Protein AF-A0A947HWU1-F1 (afdb_monomer)

Radius of gyration: 17.13 Å; Cα contacts (8 Å, |Δi|>4): 96; chains: 1; bounding box: 35×22×49 Å

Structure (mmCIF, N/CA/C/O backbone):
data_AF-A0A947HWU1-F1
#
_entry.id   AF-A0A947HWU1-F1
#
loop_
_atom_site.group_PDB
_atom_site.id
_atom_site.type_symbol
_atom_site.label_atom_id
_atom_site.label_alt_id
_atom_site.label_comp_id
_atom_site.label_asym_id
_atom_site.label_entity_id
_atom_site.label_seq_id
_atom_site.pdbx_PDB_ins_code
_atom_site.Cartn_x
_atom_site.Cartn_y
_atom_site.Cartn_z
_atom_site.occupancy
_atom_site.B_iso_or_equiv
_atom_site.auth_seq_id
_atom_site.auth_comp_id
_atom_site.auth_asym_id
_atom_site.auth_atom_id
_atom_site.pdbx_PDB_model_num
ATOM 1 N N . MET A 1 1 ? 14.116 -8.063 2.190 1.00 48.84 1 MET A N 1
ATOM 2 C CA . MET A 1 1 ? 13.801 -8.276 0.757 1.00 48.84 1 MET A CA 1
ATOM 3 C C . MET A 1 1 ? 12.651 -7.371 0.310 1.00 48.84 1 MET A C 1
ATOM 5 O O . MET A 1 1 ? 12.848 -6.643 -0.647 1.00 48.84 1 MET A O 1
ATOM 9 N N . GLN A 1 2 ? 11.527 -7.310 1.044 1.00 54.44 2 GLN A N 1
ATOM 10 C CA . GLN A 1 2 ? 10.437 -6.336 0.814 1.00 54.44 2 GLN A CA 1
ATOM 11 C C . GLN A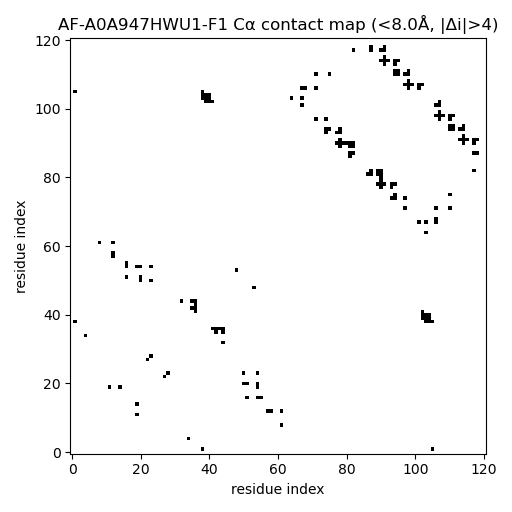 1 2 ? 10.882 -4.860 0.902 1.00 54.44 2 GLN A C 1
ATOM 13 O O . GLN A 1 2 ? 10.564 -4.081 0.010 1.00 54.44 2 GLN A O 1
ATOM 18 N N . ASP A 1 3 ? 11.686 -4.486 1.906 1.00 60.12 3 ASP A N 1
ATOM 19 C CA . ASP A 1 3 ? 12.151 -3.093 2.067 1.00 60.12 3 ASP A CA 1
ATOM 20 C C . ASP A 1 3 ? 13.039 -2.609 0.916 1.00 60.12 3 ASP A C 1
ATOM 22 O O . ASP A 1 3 ? 12.942 -1.462 0.492 1.00 60.12 3 ASP A O 1
ATOM 26 N N . ALA A 1 4 ? 13.872 -3.502 0.373 1.00 57.69 4 ALA A N 1
ATOM 27 C CA . ALA A 1 4 ? 14.727 -3.197 -0.770 1.00 57.69 4 ALA A CA 1
ATOM 28 C C . ALA A 1 4 ? 13.901 -2.931 -2.036 1.00 57.69 4 ALA A C 1
ATOM 30 O O . ALA A 1 4 ? 14.265 -2.069 -2.823 1.00 57.69 4 ALA A O 1
ATOM 31 N N . LEU A 1 5 ? 12.765 -3.616 -2.208 1.00 59.78 5 LEU A N 1
ATOM 32 C CA . LEU A 1 5 ? 11.849 -3.374 -3.321 1.00 59.78 5 LEU A CA 1
ATOM 33 C C . LEU A 1 5 ? 11.074 -2.068 -3.153 1.00 59.78 5 LEU A C 1
ATOM 35 O O . LEU A 1 5 ? 10.908 -1.344 -4.123 1.00 59.78 5 LEU A O 1
ATOM 39 N N . ILE A 1 6 ? 10.596 -1.755 -1.947 1.00 63.28 6 ILE A N 1
ATOM 40 C CA . ILE A 1 6 ? 9.905 -0.482 -1.693 1.00 63.28 6 ILE A CA 1
ATOM 41 C C . ILE A 1 6 ? 10.872 0.690 -1.889 1.00 63.28 6 ILE A C 1
ATOM 43 O O . ILE A 1 6 ? 10.486 1.710 -2.459 1.00 63.28 6 ILE A O 1
ATOM 47 N N . ALA A 1 7 ? 12.125 0.542 -1.451 1.00 67.69 7 ALA A N 1
ATOM 48 C CA . ALA A 1 7 ? 13.183 1.515 -1.700 1.00 67.69 7 ALA A CA 1
ATOM 49 C C . ALA A 1 7 ? 13.474 1.647 -3.202 1.00 67.69 7 ALA A C 1
ATOM 51 O O . ALA A 1 7 ? 13.432 2.750 -3.735 1.00 67.69 7 ALA A O 1
ATOM 52 N N . TRP A 1 8 ? 13.646 0.528 -3.902 1.00 67.88 8 TRP A N 1
ATOM 53 C CA . TRP A 1 8 ? 13.922 0.518 -5.335 1.00 67.88 8 TRP A CA 1
ATOM 54 C C . TRP A 1 8 ? 12.746 1.053 -6.175 1.00 67.88 8 TRP A C 1
ATOM 56 O O . TRP A 1 8 ? 12.955 1.888 -7.041 1.00 67.88 8 TRP A O 1
ATOM 66 N N . LEU A 1 9 ? 11.487 0.690 -5.887 1.00 65.31 9 LEU A N 1
ATOM 67 C CA . LEU A 1 9 ? 10.293 1.263 -6.541 1.00 65.31 9 LEU A CA 1
ATOM 68 C C . LEU A 1 9 ? 10.168 2.770 -6.287 1.00 65.31 9 LEU A C 1
ATOM 70 O O . LEU A 1 9 ? 9.624 3.509 -7.114 1.00 65.31 9 LEU A O 1
ATOM 74 N N . ARG A 1 10 ? 10.646 3.236 -5.129 1.00 66.62 10 ARG A N 1
ATOM 75 C CA . ARG A 1 10 ? 10.706 4.662 -4.817 1.00 66.62 10 ARG A CA 1
ATOM 76 C C . ARG A 1 10 ? 11.752 5.354 -5.687 1.00 66.62 10 ARG A C 1
ATOM 78 O O . ARG A 1 10 ? 11.370 6.312 -6.352 1.00 66.62 10 ARG A O 1
ATOM 85 N N . GLU A 1 11 ? 12.976 4.822 -5.726 1.00 69.25 11 GLU A N 1
ATOM 86 C CA . GLU A 1 11 ? 14.108 5.314 -6.529 1.00 69.25 11 GLU A CA 1
ATOM 87 C C . GLU A 1 11 ? 13.781 5.335 -8.024 1.00 69.25 11 GLU A C 1
ATOM 89 O O . GLU A 1 11 ? 13.834 6.381 -8.658 1.00 69.25 11 GLU A O 1
ATOM 94 N N . VAL A 1 12 ? 13.352 4.202 -8.574 1.00 64.81 12 VAL A N 1
ATOM 95 C CA . VAL A 1 12 ? 12.975 4.042 -9.985 1.00 64.81 12 VAL A CA 1
ATOM 96 C C . VAL A 1 12 ? 11.871 5.006 -10.368 1.00 64.81 12 VAL A C 1
ATOM 98 O O . VAL A 1 12 ? 11.892 5.625 -11.421 1.00 64.81 12 VAL A O 1
ATOM 101 N N . GLY A 1 13 ? 10.903 5.205 -9.494 1.00 61.59 13 GLY A N 1
ATOM 102 C CA . GLY A 1 13 ? 9.852 6.142 -9.801 1.00 61.59 13 GLY A CA 1
ATOM 103 C C . GLY A 1 13 ? 10.237 7.620 -9.740 1.00 61.59 13 GLY A C 1
ATOM 104 O O . GLY A 1 13 ? 9.513 8.461 -10.268 1.00 61.59 13 GLY A O 1
ATOM 105 N N . GLU A 1 14 ? 11.307 7.980 -9.040 1.00 68.81 14 GLU A N 1
ATOM 106 C CA . GLU A 1 14 ? 11.819 9.354 -9.070 1.00 68.81 14 GLU A CA 1
ATOM 107 C C . GLU A 1 14 ? 12.518 9.668 -10.402 1.00 68.81 14 GLU A C 1
ATOM 109 O O . GLU A 1 14 ? 12.749 10.838 -10.705 1.00 68.81 14 GLU A O 1
ATOM 114 N N . LEU A 1 15 ? 12.783 8.647 -11.225 1.00 67.38 15 LEU A N 1
ATOM 115 C CA . LEU A 1 15 ? 13.412 8.798 -12.528 1.00 67.38 15 LEU A CA 1
ATOM 116 C C . LEU A 1 15 ? 12.391 9.159 -13.622 1.00 67.38 15 LEU A C 1
ATOM 118 O O . LEU A 1 15 ? 11.302 8.579 -13.688 1.00 67.38 15 LEU A O 1
ATOM 122 N N . PRO A 1 16 ? 12.744 10.067 -14.547 1.00 68.38 16 PRO A N 1
ATOM 123 C CA . PRO A 1 16 ? 11.963 10.294 -15.756 1.00 68.38 16 PRO A CA 1
ATOM 124 C C . PRO A 1 16 ? 12.017 9.074 -16.690 1.00 68.38 16 PRO A C 1
ATOM 126 O O . PRO A 1 16 ? 13.004 8.339 -16.731 1.00 68.38 16 PRO A O 1
ATOM 129 N N . SER A 1 17 ? 10.980 8.884 -17.515 1.00 64.38 17 SER A N 1
ATOM 130 C CA . SER A 1 17 ? 10.845 7.719 -18.408 1.00 64.38 17 SER A CA 1
ATOM 131 C C . SER A 1 17 ? 12.049 7.499 -19.334 1.00 64.38 17 SER A C 1
ATOM 133 O O . SER A 1 17 ? 12.375 6.363 -19.662 1.00 64.38 17 SER A O 1
ATOM 135 N N . SER A 1 18 ? 12.746 8.567 -19.733 1.00 68.00 18 SER A N 1
ATOM 136 C CA . SER A 1 18 ? 13.975 8.494 -20.534 1.00 68.00 18 SER A CA 1
ATOM 137 C C . SER A 1 18 ? 15.164 7.884 -19.786 1.00 68.00 18 SER A C 1
ATOM 139 O O . SER A 1 18 ? 15.991 7.218 -20.401 1.00 68.00 18 SER A O 1
ATOM 141 N N . GLU A 1 19 ? 15.257 8.103 -18.474 1.00 68.81 19 GLU A N 1
ATOM 142 C CA . GLU A 1 19 ? 16.298 7.525 -17.617 1.00 68.81 19 GLU A CA 1
ATOM 143 C C . GLU A 1 19 ? 15.941 6.099 -17.198 1.00 68.81 19 GLU A C 1
ATOM 145 O O . GLU A 1 19 ? 16.828 5.254 -17.096 1.00 68.81 19 GLU A O 1
ATOM 150 N N . LEU A 1 20 ? 14.645 5.803 -17.059 1.00 66.25 20 LEU A N 1
ATOM 151 C CA . LEU A 1 20 ? 14.150 4.445 -16.842 1.00 66.25 20 LEU A CA 1
ATOM 152 C C . LEU A 1 20 ? 14.550 3.511 -17.985 1.00 66.25 20 LEU A C 1
ATOM 154 O O . LEU A 1 20 ? 15.149 2.469 -17.743 1.00 66.25 20 LEU A O 1
ATOM 158 N N . VAL A 1 21 ? 14.310 3.917 -19.236 1.00 68.69 21 VAL A N 1
ATOM 159 C CA . VAL A 1 21 ? 14.679 3.123 -20.423 1.00 68.69 21 VAL A CA 1
ATOM 160 C C . VAL A 1 21 ? 16.184 2.827 -20.483 1.00 68.69 21 VAL A C 1
ATOM 162 O O . VAL A 1 21 ? 16.577 1.783 -20.992 1.00 68.69 21 VAL A O 1
ATOM 165 N N . ALA A 1 22 ? 17.033 3.711 -19.950 1.00 69.12 22 ALA A N 1
ATOM 166 C CA . ALA A 1 22 ? 18.482 3.515 -19.931 1.00 69.12 22 ALA A CA 1
ATOM 167 C C . ALA A 1 22 ? 18.969 2.564 -18.820 1.00 69.12 22 ALA A C 1
ATOM 169 O O . ALA A 1 22 ? 20.082 2.048 -18.917 1.00 69.12 22 ALA A O 1
ATOM 170 N N . GLN A 1 23 ? 18.168 2.343 -17.771 1.00 64.88 23 GLN A N 1
ATOM 171 C CA . GLN A 1 23 ? 18.515 1.474 -16.638 1.00 64.88 23 GLN A CA 1
ATOM 172 C C . GLN A 1 23 ? 17.990 0.042 -16.778 1.00 64.88 23 GLN A C 1
ATOM 174 O O . GLN A 1 23 ? 18.468 -0.853 -16.081 1.00 64.88 23 GLN A O 1
ATOM 179 N N . PHE A 1 24 ? 17.028 -0.187 -17.671 1.00 67.44 24 PHE A N 1
ATOM 180 C CA . PHE A 1 24 ? 16.436 -1.502 -17.881 1.00 67.44 24 PHE A CA 1
ATOM 181 C C . PHE A 1 24 ? 17.184 -2.282 -18.967 1.00 67.44 24 PHE A C 1
ATOM 183 O O . PHE A 1 24 ? 16.979 -2.093 -20.165 1.00 67.44 24 PHE A O 1
ATOM 190 N N . ASP A 1 25 ? 18.091 -3.155 -18.518 1.00 65.56 25 ASP A N 1
ATOM 191 C CA . ASP A 1 25 ? 18.588 -4.280 -19.306 1.00 65.56 25 ASP A CA 1
ATOM 192 C C . ASP A 1 25 ? 17.756 -5.549 -19.042 1.00 65.56 25 ASP A C 1
ATOM 194 O O . ASP A 1 25 ? 17.044 -5.666 -18.042 1.00 65.56 25 ASP A O 1
ATOM 198 N N . GLN A 1 26 ? 17.905 -6.549 -19.913 1.00 58.97 26 GLN A N 1
ATOM 199 C CA . GLN A 1 26 ? 17.145 -7.805 -19.860 1.00 58.97 26 GLN A CA 1
ATOM 200 C C . GLN A 1 26 ? 17.287 -8.558 -18.514 1.00 58.97 26 GLN A C 1
ATOM 202 O O . GLN A 1 26 ? 16.434 -9.369 -18.156 1.00 58.97 26 GLN A O 1
ATOM 207 N N . SER A 1 27 ? 18.359 -8.304 -17.751 1.00 58.56 27 SER A N 1
ATOM 208 C CA . SER A 1 27 ? 18.608 -8.926 -16.443 1.00 58.56 27 SER A CA 1
ATOM 209 C C . SER A 1 27 ? 17.917 -8.195 -15.284 1.00 58.56 27 SER A C 1
ATOM 211 O O . SER A 1 27 ? 17.512 -8.818 -14.296 1.00 58.56 27 SER A O 1
ATOM 213 N N . SER A 1 28 ? 17.752 -6.881 -15.419 1.00 65.19 28 SER A N 1
ATOM 214 C CA . SER A 1 28 ? 17.044 -6.004 -14.488 1.00 65.19 28 SER A CA 1
ATOM 215 C C . SER A 1 28 ? 15.530 -6.176 -14.630 1.00 65.19 28 SER A C 1
ATOM 217 O O . SER A 1 28 ? 14.815 -6.182 -13.625 1.00 65.19 28 SER A O 1
ATOM 219 N N . ASP A 1 29 ? 15.069 -6.452 -15.853 1.00 72.25 29 ASP A N 1
ATOM 220 C CA . ASP A 1 29 ? 13.667 -6.723 -16.169 1.00 72.25 29 ASP A CA 1
ATOM 221 C C . ASP A 1 29 ? 13.148 -7.952 -15.424 1.00 72.25 29 ASP A C 1
ATOM 223 O O . ASP A 1 29 ? 12.161 -7.858 -14.698 1.00 72.25 29 ASP A O 1
ATOM 227 N N . GLN A 1 30 ? 13.828 -9.101 -15.527 1.00 74.88 30 GLN A N 1
ATOM 228 C CA . GLN A 1 30 ? 13.360 -10.335 -14.883 1.00 74.88 30 GLN A CA 1
ATOM 229 C C . GLN A 1 30 ? 13.280 -10.202 -13.360 1.00 74.88 30 GLN A C 1
ATOM 231 O O . GLN A 1 30 ? 12.291 -10.606 -12.752 1.00 74.88 30 GLN A O 1
ATOM 236 N N . ARG A 1 31 ? 14.287 -9.582 -12.734 1.00 72.81 31 ARG A N 1
ATOM 237 C CA . ARG A 1 31 ? 14.286 -9.368 -11.280 1.00 72.81 31 ARG A CA 1
ATOM 238 C C . ARG A 1 31 ? 13.112 -8.512 -10.840 1.00 72.81 31 ARG A C 1
ATOM 240 O O . ARG A 1 31 ? 12.486 -8.819 -9.830 1.00 72.81 31 ARG A O 1
ATOM 247 N N . LEU A 1 32 ? 12.810 -7.452 -11.583 1.00 73.56 32 LEU A N 1
ATOM 248 C CA . LEU A 1 32 ? 11.657 -6.625 -11.278 1.00 73.56 32 LEU A CA 1
ATOM 249 C C . LEU A 1 32 ? 10.355 -7.413 -11.436 1.00 73.56 32 LEU A C 1
ATOM 251 O O . LEU A 1 32 ? 9.523 -7.386 -10.534 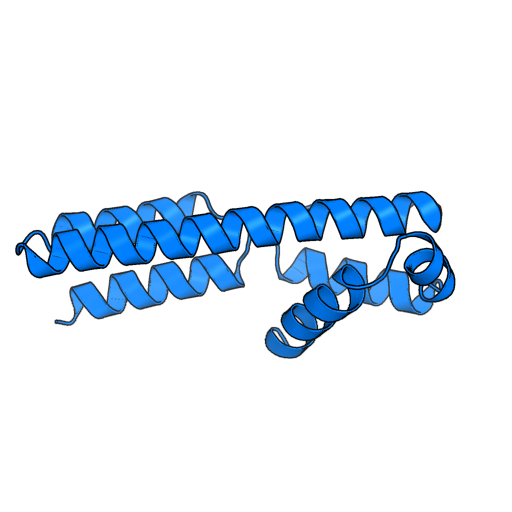1.00 73.56 32 LEU A O 1
ATOM 255 N N . ARG A 1 33 ? 10.192 -8.143 -12.541 1.00 76.94 33 ARG A N 1
ATOM 256 C CA . ARG A 1 33 ? 9.004 -8.973 -12.797 1.00 76.94 33 ARG A CA 1
ATOM 257 C C . ARG A 1 33 ? 8.751 -9.937 -11.637 1.00 76.94 33 ARG A C 1
ATOM 259 O O . ARG A 1 33 ? 7.655 -9.942 -11.075 1.00 76.94 33 ARG A O 1
ATOM 266 N N . ASP A 1 34 ? 9.790 -10.652 -11.211 1.00 77.62 34 ASP A N 1
ATOM 267 C CA . ASP A 1 34 ? 9.733 -11.583 -10.082 1.00 77.62 34 ASP A CA 1
ATOM 268 C C . ASP A 1 34 ? 9.364 -10.876 -8.770 1.00 77.62 34 ASP A C 1
ATOM 270 O O . ASP A 1 34 ? 8.623 -11.418 -7.947 1.00 77.62 34 ASP A O 1
ATOM 274 N N . LEU A 1 35 ? 9.880 -9.666 -8.548 1.00 73.81 35 LEU A N 1
ATOM 275 C CA . LEU A 1 35 ? 9.636 -8.896 -7.330 1.00 73.81 35 LEU A CA 1
ATOM 276 C C . LEU A 1 35 ? 8.224 -8.298 -7.272 1.00 73.81 35 LEU A C 1
ATOM 278 O O . LEU A 1 35 ? 7.596 -8.348 -6.211 1.00 73.81 35 LEU A O 1
ATOM 282 N N . VAL A 1 36 ? 7.698 -7.759 -8.380 1.00 75.38 36 VAL A N 1
ATOM 283 C CA . VAL A 1 36 ? 6.319 -7.242 -8.413 1.00 75.38 36 VAL A CA 1
ATOM 284 C C . VAL A 1 36 ? 5.325 -8.392 -8.258 1.00 75.38 36 VAL A C 1
ATOM 286 O O . VAL A 1 36 ? 4.392 -8.274 -7.463 1.00 75.38 36 VAL A O 1
ATOM 289 N N . ALA A 1 37 ? 5.564 -9.533 -8.913 1.00 78.50 37 ALA A N 1
ATOM 290 C CA . ALA A 1 37 ? 4.733 -10.728 -8.760 1.00 78.50 37 ALA A CA 1
ATOM 291 C C . ALA A 1 37 ? 4.685 -11.240 -7.304 1.00 78.50 37 ALA A C 1
ATOM 293 O O . ALA A 1 37 ? 3.663 -11.755 -6.856 1.00 78.50 37 ALA A O 1
ATOM 294 N N . GLN A 1 38 ? 5.762 -11.052 -6.533 1.00 79.56 38 GLN A N 1
ATOM 295 C CA . GLN A 1 38 ? 5.804 -11.387 -5.104 1.00 79.56 38 GLN A CA 1
ATOM 296 C C . GLN A 1 38 ? 5.084 -10.381 -4.197 1.00 79.56 38 GLN A C 1
ATOM 298 O O . GLN A 1 38 ? 4.833 -10.699 -3.036 1.00 79.56 38 GLN A O 1
ATOM 303 N N . CYS A 1 39 ? 4.781 -9.171 -4.675 1.00 80.69 39 CYS A N 1
ATOM 304 C CA . CYS A 1 39 ? 4.228 -8.100 -3.841 1.00 80.69 39 CYS A CA 1
ATOM 305 C C . CYS A 1 39 ? 2.801 -7.703 -4.202 1.00 80.69 39 CYS A C 1
ATOM 307 O O . CYS A 1 39 ? 2.121 -7.125 -3.353 1.00 80.69 39 CYS A O 1
ATOM 309 N N . VAL A 1 40 ? 2.338 -8.017 -5.412 1.00 83.81 40 VAL A N 1
ATOM 310 C CA . VAL A 1 40 ? 0.996 -7.673 -5.886 1.00 83.81 40 VAL A CA 1
ATOM 311 C C . VAL A 1 40 ? 0.220 -8.943 -6.211 1.00 83.81 40 VAL A C 1
ATOM 313 O O . VAL A 1 40 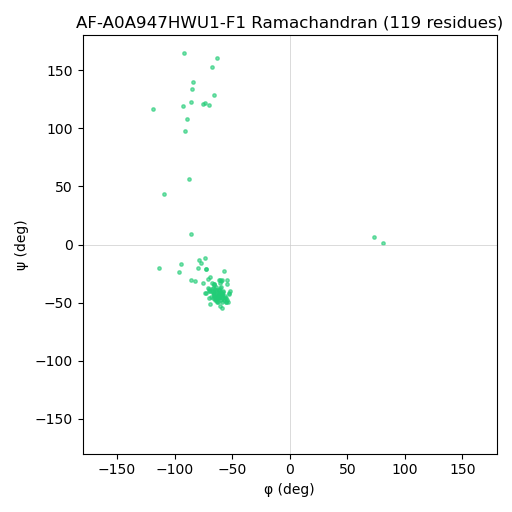? 0.577 -9.700 -7.111 1.00 83.81 40 VAL A O 1
ATOM 316 N N . VAL A 1 41 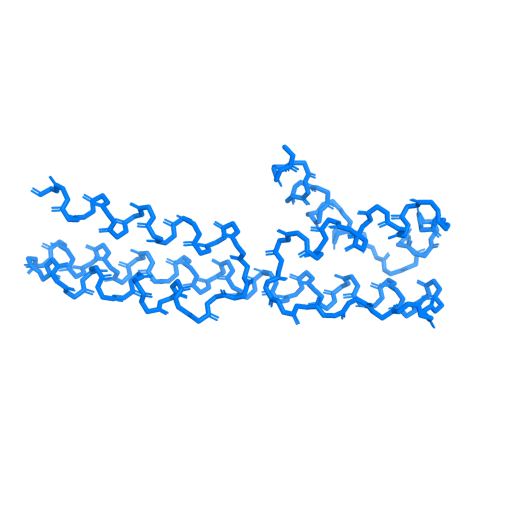? -0.867 -9.183 -5.480 1.00 82.00 41 VAL A N 1
ATOM 317 C CA . VAL A 1 41 ? -1.720 -10.358 -5.684 1.00 82.00 41 VAL A CA 1
ATOM 318 C C . VAL A 1 41 ? -2.401 -10.281 -7.045 1.00 82.00 41 VAL A C 1
ATOM 320 O O . VAL A 1 41 ? -3.055 -9.292 -7.365 1.00 82.00 41 VAL A O 1
ATOM 323 N N . GLY A 1 42 ? -2.293 -11.360 -7.823 1.00 76.81 42 GLY A N 1
ATOM 324 C CA . GLY A 1 42 ? -3.012 -11.509 -9.090 1.00 76.81 42 GLY A CA 1
ATOM 325 C C . GLY A 1 42 ? -2.479 -10.637 -10.227 1.00 76.81 42 GLY A C 1
ATOM 326 O O . GLY A 1 42 ? -3.085 -10.623 -11.297 1.00 76.81 42 GLY A O 1
ATOM 327 N N . LEU A 1 43 ? -1.359 -9.935 -10.029 1.00 80.44 43 LEU A N 1
ATOM 328 C CA . LEU A 1 43 ? -0.733 -9.189 -11.107 1.00 80.44 43 LEU A CA 1
ATOM 329 C C . LEU A 1 43 ? -0.041 -10.147 -12.075 1.00 80.44 43 LEU A C 1
ATOM 331 O O . LEU A 1 43 ? 0.868 -10.886 -11.701 1.00 80.44 43 LEU A O 1
ATOM 335 N N . ILE A 1 44 ? -0.458 -10.088 -13.336 1.00 77.56 44 ILE A N 1
ATOM 336 C CA . ILE A 1 44 ? 0.223 -10.763 -14.436 1.00 77.56 44 ILE A CA 1
ATOM 337 C C . ILE A 1 44 ? 1.201 -9.764 -15.036 1.00 77.56 44 ILE A C 1
ATOM 339 O O . ILE A 1 44 ? 0.801 -8.697 -15.506 1.00 77.56 44 ILE A O 1
ATOM 343 N N . VAL A 1 45 ? 2.484 -10.103 -14.994 1.00 75.25 45 VAL A N 1
ATOM 344 C CA . VAL A 1 45 ? 3.525 -9.262 -15.572 1.00 75.25 45 VAL A CA 1
ATOM 345 C C . VAL A 1 45 ? 3.646 -9.603 -17.065 1.00 75.25 45 VAL A C 1
ATOM 347 O O . VAL A 1 45 ? 3.855 -10.771 -17.375 1.00 75.25 45 VAL A O 1
ATOM 350 N N . PRO A 1 46 ? 3.480 -8.654 -18.007 1.00 80.44 46 PRO A N 1
ATOM 351 C CA . PRO A 1 46 ? 3.426 -8.999 -19.432 1.00 80.44 46 PRO A CA 1
ATOM 352 C C . PRO A 1 46 ? 4.811 -9.340 -19.992 1.00 80.44 46 PRO A C 1
ATOM 354 O O . PRO A 1 46 ? 5.706 -8.501 -19.931 1.00 80.44 46 PRO A O 1
ATOM 357 N N . ASP A 1 47 ? 5.016 -10.543 -20.529 1.00 77.31 47 ASP A N 1
ATOM 358 C CA . ASP A 1 47 ? 6.346 -11.075 -20.890 1.00 77.31 47 ASP A CA 1
ATOM 359 C C . ASP A 1 47 ? 7.025 -10.386 -22.088 1.00 77.31 47 ASP A C 1
ATOM 361 O O . ASP A 1 47 ? 8.247 -10.259 -22.099 1.00 77.31 47 ASP A O 1
ATOM 365 N N . ASP A 1 48 ? 6.252 -9.828 -23.022 1.00 81.12 48 ASP A N 1
ATOM 366 C CA . ASP A 1 48 ? 6.756 -9.299 -24.301 1.00 81.12 48 ASP A CA 1
ATOM 367 C C . ASP A 1 48 ? 6.725 -7.760 -24.391 1.00 81.12 48 ASP A C 1
ATOM 369 O O . ASP A 1 48 ? 6.311 -7.191 -25.400 1.00 81.12 48 ASP A O 1
ATOM 373 N N . LEU A 1 49 ? 7.136 -7.059 -23.329 1.00 81.38 49 LEU A N 1
ATOM 374 C CA . LEU A 1 49 ? 7.203 -5.590 -23.338 1.00 81.38 49 LEU A CA 1
ATOM 375 C C . LEU A 1 49 ? 8.530 -5.107 -23.932 1.00 81.38 49 LEU A C 1
ATOM 377 O O . LEU A 1 49 ? 9.604 -5.561 -23.536 1.00 81.38 49 LEU A O 1
ATOM 381 N N . THR A 1 50 ? 8.473 -4.123 -24.827 1.00 82.56 50 THR A N 1
ATOM 382 C CA . THR A 1 50 ? 9.653 -3.319 -25.174 1.00 82.56 50 THR A CA 1
ATOM 383 C C . THR A 1 50 ? 10.144 -2.538 -23.949 1.00 82.56 50 THR A C 1
ATOM 385 O O . THR A 1 50 ? 9.381 -2.285 -23.019 1.00 82.56 50 THR A O 1
ATOM 388 N N . ALA A 1 51 ? 11.398 -2.074 -23.951 1.00 76.00 51 ALA A N 1
ATOM 389 C CA . ALA A 1 51 ? 11.947 -1.287 -22.837 1.00 76.00 51 ALA A CA 1
ATOM 390 C C . ALA A 1 51 ? 11.095 -0.045 -22.492 1.00 76.00 51 ALA A C 1
ATOM 392 O O . ALA A 1 51 ? 10.958 0.321 -21.326 1.00 76.00 51 ALA A O 1
ATOM 393 N N . HIS A 1 52 ? 10.479 0.589 -23.497 1.00 78.50 52 HIS A N 1
ATOM 394 C CA . HIS A 1 52 ? 9.577 1.722 -23.287 1.00 78.50 52 HIS A CA 1
ATOM 395 C C . HIS A 1 52 ? 8.254 1.302 -22.633 1.00 78.50 52 HIS A C 1
ATOM 397 O O . HIS A 1 52 ? 7.818 1.930 -21.670 1.00 78.50 52 HIS A O 1
ATOM 403 N N . GLU A 1 53 ? 7.632 0.228 -23.121 1.00 82.19 53 GLU A N 1
ATOM 404 C CA . GLU A 1 53 ? 6.392 -0.301 -22.543 1.00 82.19 53 GLU A CA 1
ATOM 405 C C . GLU A 1 53 ? 6.618 -0.842 -21.129 1.00 82.19 53 GLU A C 1
ATOM 407 O O . GLU A 1 53 ? 5.762 -0.682 -20.264 1.00 82.19 53 GLU A O 1
ATOM 412 N N . PHE A 1 54 ? 7.790 -1.418 -20.863 1.00 79.81 54 PHE A N 1
ATOM 413 C CA . PHE A 1 54 ? 8.188 -1.839 -19.529 1.00 79.81 54 PHE A CA 1
ATOM 414 C C . PHE A 1 54 ? 8.347 -0.646 -18.588 1.00 79.81 54 PHE A C 1
ATOM 416 O O . PHE A 1 54 ? 7.761 -0.644 -17.510 1.00 79.81 54 PHE A O 1
ATOM 423 N N . ALA A 1 55 ? 9.052 0.411 -19.005 1.00 77.38 55 ALA A N 1
ATOM 424 C CA . ALA A 1 55 ? 9.169 1.636 -18.214 1.00 77.38 55 ALA A CA 1
ATOM 425 C C . ALA A 1 55 ? 7.795 2.264 -17.905 1.00 77.38 55 ALA A C 1
ATOM 427 O O . ALA A 1 55 ? 7.557 2.694 -16.775 1.00 77.38 55 ALA A O 1
ATOM 428 N N . GLN A 1 56 ? 6.873 2.273 -18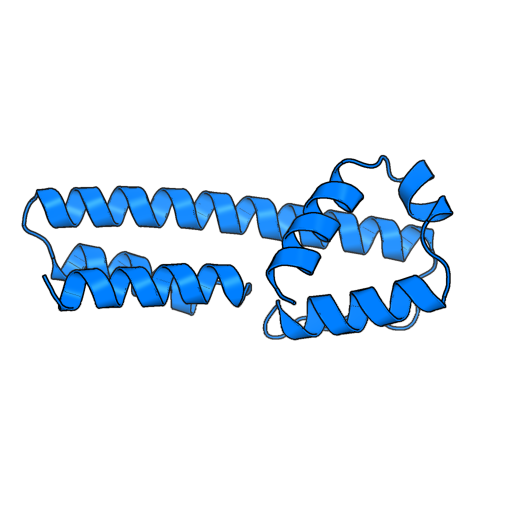.874 1.00 82.00 56 GLN A N 1
ATOM 429 C CA . GLN A 1 56 ? 5.499 2.732 -18.654 1.00 82.00 56 GLN A CA 1
ATOM 430 C C . GLN A 1 56 ? 4.746 1.824 -17.674 1.00 82.00 56 GLN A C 1
ATOM 432 O O . GLN A 1 56 ? 4.118 2.315 -16.741 1.00 82.00 56 GLN A O 1
ATOM 437 N N . TRP A 1 57 ? 4.859 0.505 -17.828 1.00 83.56 57 TRP A N 1
ATOM 438 C CA . TRP A 1 57 ? 4.244 -0.460 -16.918 1.00 83.56 57 TRP A CA 1
ATOM 439 C C . TRP A 1 57 ? 4.741 -0.282 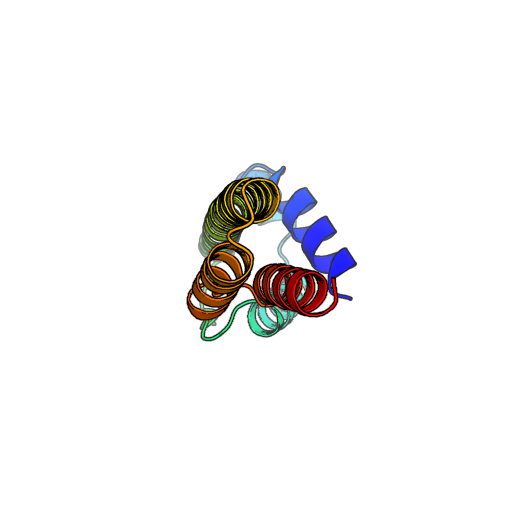-15.475 1.00 83.56 57 TRP A C 1
ATOM 441 O O . TRP A 1 57 ? 3.944 -0.259 -14.540 1.00 83.56 57 TRP A O 1
ATOM 451 N N . VAL A 1 58 ? 6.045 -0.066 -15.279 1.00 79.12 58 VAL A N 1
ATOM 452 C CA . VAL A 1 58 ? 6.630 0.240 -13.964 1.00 79.12 58 VAL A CA 1
ATOM 453 C C . VAL A 1 58 ? 6.068 1.537 -13.387 1.00 79.12 58 VAL A C 1
ATOM 455 O O . VAL A 1 58 ? 5.741 1.596 -12.197 1.00 79.12 58 VAL A O 1
ATOM 458 N N . HIS A 1 59 ? 5.925 2.569 -14.219 1.00 80.62 59 HIS A N 1
ATOM 459 C CA . HIS A 1 59 ? 5.323 3.834 -13.815 1.00 80.62 59 HIS A CA 1
ATOM 460 C C . HIS A 1 59 ? 3.868 3.645 -13.350 1.00 80.62 59 HIS A C 1
ATOM 462 O O . HIS A 1 59 ? 3.488 4.150 -12.290 1.00 80.62 59 HIS A O 1
ATOM 468 N N . ASP A 1 60 ? 3.069 2.871 -14.085 1.00 85.12 60 ASP A N 1
ATOM 469 C CA . ASP A 1 60 ? 1.667 2.593 -13.752 1.00 85.12 60 ASP A CA 1
ATOM 470 C C . ASP A 1 60 ? 1.541 1.789 -12.448 1.00 85.12 60 ASP A C 1
ATOM 472 O O . ASP A 1 60 ? 0.740 2.123 -11.569 1.00 85.12 60 ASP A O 1
ATOM 476 N N . ILE A 1 61 ? 2.395 0.777 -12.269 1.00 84.75 61 ILE A N 1
ATOM 477 C CA . ILE A 1 61 ? 2.485 -0.003 -11.028 1.00 84.75 61 ILE A CA 1
ATOM 478 C C . ILE A 1 61 ? 2.828 0.899 -9.841 1.00 84.75 61 ILE A C 1
ATOM 480 O O . ILE A 1 61 ? 2.209 0.794 -8.779 1.00 84.75 61 ILE A O 1
ATOM 484 N N . ARG A 1 62 ? 3.764 1.839 -10.006 1.00 81.19 62 ARG A N 1
ATOM 485 C CA . ARG A 1 62 ? 4.080 2.799 -8.947 1.00 81.19 62 ARG A CA 1
ATOM 486 C C . ARG A 1 62 ? 2.911 3.719 -8.636 1.00 81.19 62 ARG A C 1
ATOM 488 O O . ARG A 1 62 ? 2.648 3.968 -7.459 1.00 81.19 62 ARG A O 1
ATOM 495 N N . HIS A 1 63 ? 2.235 4.240 -9.655 1.00 85.06 63 HIS A N 1
ATOM 496 C CA . HIS A 1 63 ? 1.075 5.097 -9.448 1.00 85.06 63 HIS A CA 1
ATOM 497 C C . HIS A 1 63 ? 0.020 4.370 -8.608 1.00 85.06 63 HIS A C 1
ATOM 499 O O . HIS A 1 63 ? -0.418 4.893 -7.583 1.00 85.06 63 HIS A O 1
ATOM 505 N N . SER A 1 64 ? -0.266 3.110 -8.953 1.00 88.06 64 SER A N 1
ATOM 506 C CA . SER A 1 64 ? -1.147 2.248 -8.164 1.00 88.06 64 SER A CA 1
ATOM 507 C C . SER A 1 64 ? -0.663 2.085 -6.717 1.00 88.06 64 SER A C 1
ATOM 509 O O . SER A 1 64 ? -1.452 2.238 -5.785 1.00 88.06 64 SER A O 1
ATOM 511 N N . HIS A 1 65 ? 0.631 1.828 -6.486 1.00 87.50 65 HIS A N 1
ATOM 512 C CA . HIS A 1 65 ? 1.181 1.726 -5.128 1.00 87.50 65 HIS A CA 1
ATOM 513 C C . HIS A 1 65 ? 0.982 3.016 -4.315 1.00 87.50 65 HIS A C 1
ATOM 515 O O . HIS A 1 65 ? 0.627 2.956 -3.139 1.00 87.50 65 HIS A O 1
ATOM 521 N N . ILE A 1 66 ? 1.202 4.187 -4.922 1.00 87.75 66 ILE A N 1
ATOM 522 C CA . ILE A 1 66 ? 1.023 5.490 -4.262 1.00 87.75 66 ILE A CA 1
ATOM 523 C C . ILE A 1 66 ? -0.437 5.690 -3.848 1.00 87.75 66 ILE A C 1
ATOM 525 O O . ILE A 1 66 ? -0.698 6.124 -2.723 1.00 87.75 66 ILE A O 1
ATOM 529 N N . GLU A 1 67 ? -1.381 5.362 -4.729 1.00 91.31 67 GLU A N 1
ATOM 530 C CA . GLU A 1 67 ? -2.814 5.447 -4.439 1.00 91.31 67 GLU A CA 1
ATOM 531 C C . GLU A 1 67 ? -3.209 4.516 -3.293 1.00 91.31 67 GLU A C 1
ATOM 533 O O . GLU A 1 67 ? -3.854 4.956 -2.339 1.00 91.31 67 GLU A 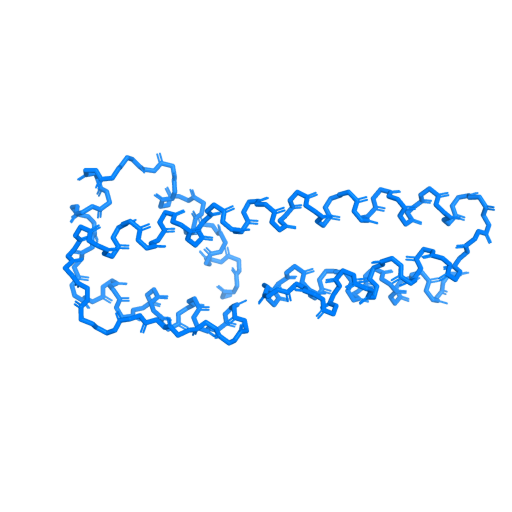O 1
ATOM 538 N N . TRP A 1 68 ? -2.745 3.265 -3.320 1.00 93.06 68 TRP A N 1
ATOM 539 C CA . TRP A 1 68 ? -2.988 2.309 -2.241 1.00 93.06 68 TRP A CA 1
ATOM 540 C C . TRP A 1 68 ? -2.354 2.732 -0.918 1.00 93.06 68 TRP A C 1
ATOM 542 O O . TRP A 1 68 ? -2.973 2.582 0.133 1.00 93.06 68 TRP A O 1
ATOM 552 N N . ASN A 1 69 ? -1.150 3.300 -0.948 1.00 91.88 69 ASN A N 1
ATOM 553 C CA . ASN A 1 69 ? -0.489 3.800 0.252 1.00 91.88 69 ASN A CA 1
ATOM 554 C C . ASN A 1 69 ? -1.230 5.011 0.846 1.00 91.88 69 ASN A C 1
ATOM 556 O O . ASN A 1 69 ? -1.356 5.128 2.064 1.00 91.88 69 ASN A O 1
ATOM 560 N N . ARG A 1 70 ? -1.776 5.897 0.001 1.00 93.62 70 ARG A N 1
ATOM 561 C CA . ARG A 1 70 ? -2.649 6.991 0.453 1.00 93.62 70 ARG A CA 1
ATOM 562 C C . ARG A 1 70 ? -3.943 6.451 1.066 1.00 93.62 70 ARG A C 1
ATOM 564 O O . ARG A 1 70 ? -4.334 6.914 2.133 1.00 93.62 70 ARG A O 1
ATOM 571 N N . ALA A 1 71 ? -4.576 5.473 0.420 1.00 95.69 71 ALA A N 1
ATOM 572 C CA . ALA A 1 71 ? -5.786 4.833 0.928 1.00 95.69 71 ALA A CA 1
ATOM 573 C C . ALA A 1 71 ? -5.543 4.129 2.275 1.00 95.69 71 ALA A C 1
ATOM 575 O O . ALA A 1 71 ? -6.367 4.257 3.177 1.00 95.69 71 ALA A O 1
ATOM 576 N N . LEU A 1 72 ? -4.386 3.477 2.454 1.00 96.38 72 LEU A N 1
ATOM 577 C CA . LEU A 1 72 ? -3.975 2.913 3.743 1.00 96.38 72 LEU A CA 1
ATOM 578 C C . LEU A 1 72 ? -3.871 4.002 4.814 1.00 96.38 72 LEU A C 1
ATOM 580 O O . LEU A 1 72 ? -4.400 3.838 5.908 1.00 96.38 72 LEU A O 1
ATOM 584 N N . GLY A 1 73 ? -3.208 5.119 4.497 1.00 96.19 73 GLY A N 1
ATOM 585 C CA . GLY A 1 73 ? -3.087 6.253 5.413 1.00 96.19 73 GLY A CA 1
ATOM 586 C C . GLY A 1 73 ? -4.447 6.771 5.882 1.00 96.19 73 GLY A C 1
ATOM 587 O O . GLY A 1 73 ? -4.634 6.983 7.077 1.00 96.19 73 GLY A O 1
ATOM 588 N N . GLN A 1 74 ? -5.412 6.904 4.968 1.00 97.94 74 GLN A N 1
ATOM 589 C CA . GLN A 1 74 ? -6.774 7.307 5.322 1.00 97.94 74 GLN A CA 1
ATOM 590 C C . GLN A 1 74 ? -7.474 6.258 6.196 1.00 97.94 74 GLN A C 1
ATOM 592 O O . GLN A 1 74 ? -8.013 6.606 7.242 1.00 97.94 74 GLN A O 1
ATOM 597 N N . ALA A 1 75 ? -7.401 4.975 5.826 1.00 97.31 75 ALA A N 1
ATOM 598 C CA . ALA A 1 75 ? -8.008 3.892 6.599 1.00 97.31 75 ALA A CA 1
ATOM 599 C C . ALA A 1 75 ? -7.453 3.811 8.033 1.00 97.31 75 ALA A C 1
ATOM 601 O O . ALA A 1 75 ? -8.201 3.540 8.970 1.00 97.31 75 ALA A O 1
ATOM 602 N N . LEU A 1 76 ? -6.154 4.072 8.218 1.00 97.62 76 LEU A N 1
ATOM 603 C CA . LEU A 1 76 ? -5.518 4.134 9.536 1.00 97.62 76 LEU A CA 1
ATOM 604 C C . LEU A 1 76 ? -6.037 5.304 10.376 1.00 97.62 76 LEU A C 1
ATOM 606 O O . LEU A 1 76 ? -6.316 5.111 11.558 1.00 97.62 76 LEU A O 1
ATOM 610 N N . LEU A 1 77 ? -6.180 6.491 9.780 1.00 97.81 77 LEU A N 1
ATOM 611 C CA . LEU A 1 77 ? -6.732 7.663 10.465 1.00 97.81 77 LEU A CA 1
ATOM 612 C C . LEU A 1 77 ? -8.186 7.422 10.880 1.00 97.81 77 LEU A C 1
ATOM 614 O O . LEU A 1 77 ? -8.513 7.567 12.055 1.00 97.81 77 LEU A O 1
ATOM 618 N N . ASP A 1 78 ? -9.025 6.957 9.953 1.00 97.81 78 ASP A N 1
ATOM 619 C CA . ASP A 1 78 ? -10.442 6.685 10.217 1.00 97.81 78 ASP A CA 1
ATOM 620 C C . ASP A 1 78 ? -10.617 5.611 11.302 1.00 97.81 78 ASP A C 1
ATOM 622 O O . ASP A 1 78 ? -11.493 5.704 12.169 1.00 97.81 78 ASP A O 1
ATOM 626 N N . ALA A 1 79 ? -9.765 4.581 11.287 1.00 96.81 79 ALA A N 1
ATOM 627 C CA . ALA A 1 79 ? -9.799 3.525 12.285 1.00 96.81 79 ALA A CA 1
ATOM 628 C C . ALA A 1 79 ? -9.335 4.014 13.666 1.00 96.81 79 ALA A C 1
ATOM 630 O O . ALA A 1 79 ? -9.941 3.660 14.680 1.00 96.81 79 ALA A O 1
ATOM 631 N N . GLU A 1 80 ? -8.300 4.849 13.729 1.00 96.38 80 GLU A N 1
ATOM 632 C CA . GLU A 1 80 ? -7.838 5.441 14.984 1.00 96.38 80 GLU A CA 1
ATOM 633 C C . GLU A 1 80 ? -8.881 6.402 15.575 1.00 96.38 80 GLU A C 1
ATOM 635 O O . GLU A 1 80 ? -9.163 6.326 16.773 1.00 96.38 80 GLU A O 1
ATOM 640 N N . ASP A 1 81 ? -9.540 7.212 14.744 1.00 97.62 81 ASP A N 1
ATOM 641 C CA . ASP A 1 81 ? -10.651 8.073 15.159 1.00 97.62 81 ASP A CA 1
ATOM 642 C C . ASP A 1 81 ? -11.826 7.244 15.695 1.00 97.62 81 ASP A C 1
ATOM 644 O O . ASP A 1 81 ? -12.362 7.520 16.775 1.00 97.62 81 ASP A O 1
ATOM 648 N N . ALA A 1 82 ? -12.216 6.171 14.998 1.00 96.06 82 ALA A N 1
ATOM 649 C CA . ALA A 1 82 ? -13.256 5.261 15.473 1.00 96.06 82 ALA A CA 1
ATOM 650 C C . ALA A 1 82 ? -12.885 4.637 16.829 1.00 96.06 82 ALA A C 1
ATOM 652 O O . ALA A 1 82 ? -13.716 4.578 17.741 1.00 96.06 82 ALA A O 1
ATOM 653 N N . ARG A 1 83 ? -11.628 4.216 16.997 1.00 95.62 83 ARG A N 1
ATOM 654 C CA . ARG A 1 83 ? -11.118 3.657 18.252 1.00 95.62 83 ARG A CA 1
ATOM 655 C C . ARG A 1 83 ? -11.138 4.685 19.382 1.00 95.62 83 ARG A C 1
ATOM 657 O O . ARG A 1 83 ? -11.580 4.350 20.480 1.00 95.62 83 ARG A O 1
ATOM 664 N N . ALA A 1 84 ? -10.689 5.913 19.126 1.00 95.25 84 ALA A N 1
ATOM 665 C CA . ALA A 1 84 ? -10.672 7.000 20.104 1.00 95.25 84 ALA A CA 1
ATOM 666 C C . ALA A 1 84 ? -12.081 7.342 20.617 1.00 95.25 84 ALA A C 1
ATOM 668 O O . ALA A 1 84 ? -12.249 7.683 21.785 1.00 95.25 84 ALA A O 1
ATOM 669 N N . ASN A 1 85 ? -13.102 7.153 19.777 1.00 96.00 85 ASN A N 1
ATOM 670 C CA . ASN A 1 85 ? -14.513 7.314 20.134 1.00 96.00 85 ASN A CA 1
ATOM 671 C C . ASN A 1 85 ? -15.151 6.058 20.770 1.00 96.00 85 ASN A C 1
ATOM 673 O O . ASN A 1 85 ? -16.364 6.000 20.947 1.00 96.00 85 ASN A O 1
ATOM 677 N N . GLY A 1 86 ? -14.363 5.032 21.112 1.00 94.75 86 GLY A N 1
ATOM 678 C CA . GLY A 1 86 ? -14.846 3.791 21.731 1.00 94.75 86 GLY A CA 1
ATOM 679 C C . GLY A 1 86 ? -15.435 2.770 20.748 1.00 94.75 86 GLY A C 1
ATOM 680 O O . GLY A 1 86 ? -15.834 1.677 21.156 1.00 94.75 86 GLY A O 1
ATOM 681 N N . HIS A 1 87 ? -15.443 3.057 19.444 1.00 96.06 87 HIS A N 1
ATOM 682 C CA . HIS A 1 87 ? -15.971 2.177 18.397 1.00 96.06 87 HIS A CA 1
ATOM 683 C C . HIS A 1 87 ? -14.914 1.186 17.887 1.00 96.06 87 HIS A C 1
ATOM 685 O O . HIS A 1 87 ? -14.628 1.090 16.694 1.00 96.06 87 HIS A O 1
ATOM 691 N N . LYS A 1 88 ? -14.347 0.393 18.799 1.00 94.50 88 LYS A N 1
ATOM 692 C CA . LYS A 1 88 ? -13.265 -0.565 18.513 1.00 94.50 88 LYS A CA 1
ATOM 693 C C . LYS A 1 88 ? -13.577 -1.536 17.362 1.00 94.50 88 LYS A C 1
ATOM 695 O O . LYS A 1 88 ? -12.721 -1.796 16.522 1.00 94.50 88 LYS A O 1
ATOM 700 N N . ASN A 1 89 ? -14.806 -2.053 17.296 1.00 94.56 89 ASN A N 1
ATOM 701 C CA . ASN A 1 89 ? -15.213 -2.974 16.227 1.00 94.56 89 ASN A CA 1
ATOM 702 C C . ASN A 1 89 ? -15.234 -2.295 14.850 1.00 94.56 89 ASN A C 1
ATOM 704 O O . ASN A 1 89 ? -14.888 -2.932 13.860 1.00 94.56 89 ASN A O 1
ATOM 708 N N . VAL A 1 90 ? -15.598 -1.009 14.793 1.00 95.56 90 VAL A N 1
ATOM 709 C CA . VAL A 1 90 ? -15.593 -0.219 13.552 1.00 95.56 90 VAL A CA 1
ATOM 710 C C . VAL A 1 90 ? -14.157 0.008 13.089 1.00 95.56 90 VAL A C 1
ATOM 712 O O . VAL A 1 90 ? -13.849 -0.252 11.932 1.00 95.56 90 VAL A O 1
ATOM 715 N N . ALA A 1 91 ? -13.260 0.379 14.008 1.00 95.38 91 ALA A N 1
ATOM 716 C CA . ALA A 1 91 ? -11.836 0.534 13.719 1.00 95.38 91 ALA A CA 1
ATOM 717 C C . ALA A 1 91 ? -11.224 -0.733 13.099 1.00 95.38 91 ALA A C 1
ATOM 719 O O . ALA A 1 91 ? -10.551 -0.685 12.072 1.00 95.38 91 ALA A O 1
ATOM 720 N N . MET A 1 92 ? -11.505 -1.897 13.692 1.00 96.56 92 MET A N 1
ATOM 721 C CA . MET A 1 92 ? -11.040 -3.179 13.159 1.00 96.56 92 MET A CA 1
ATOM 722 C C . MET A 1 92 ? -11.652 -3.507 11.793 1.00 96.56 92 MET A C 1
ATOM 724 O O . MET A 1 92 ? -10.966 -4.068 10.937 1.00 96.56 92 MET A O 1
ATOM 728 N N . HIS A 1 93 ? -12.934 -3.189 11.595 1.00 96.62 93 HIS A N 1
ATOM 729 C CA . HIS A 1 93 ? -13.628 -3.453 10.340 1.00 96.62 93 HIS A CA 1
ATOM 730 C C . HIS A 1 93 ? -13.019 -2.659 9.183 1.00 96.62 93 HIS A C 1
ATOM 732 O O . HIS A 1 93 ? -12.694 -3.270 8.172 1.00 96.62 93 HIS A O 1
ATOM 738 N N . LEU A 1 94 ? -12.762 -1.359 9.369 1.00 97.00 94 LEU A N 1
ATOM 739 C CA . LEU A 1 94 ? -12.155 -0.487 8.355 1.00 97.00 94 LEU A CA 1
ATOM 740 C C . LEU A 1 94 ? -10.811 -1.032 7.849 1.00 97.00 94 LEU A C 1
ATOM 742 O O . LEU A 1 94 ? -10.571 -1.119 6.646 1.00 97.00 94 LEU A O 1
ATOM 746 N N . LEU A 1 95 ? -9.948 -1.471 8.768 1.00 97.31 95 LEU A N 1
ATOM 747 C CA . LEU A 1 95 ? -8.641 -2.030 8.416 1.00 97.31 95 LEU A CA 1
ATOM 748 C C . LEU A 1 95 ? -8.746 -3.412 7.762 1.00 97.31 95 LEU A C 1
ATOM 750 O O . LEU A 1 95 ? -8.009 -3.715 6.825 1.00 97.31 95 LEU A O 1
ATOM 754 N N . THR A 1 96 ? -9.682 -4.246 8.223 1.00 96.06 96 THR A N 1
ATOM 755 C CA . THR A 1 96 ? -9.928 -5.567 7.622 1.00 96.06 96 THR A CA 1
ATOM 756 C C . THR A 1 96 ? -10.504 -5.432 6.211 1.00 96.06 96 THR A C 1
ATOM 758 O O . THR A 1 96 ? -10.137 -6.190 5.316 1.00 96.06 96 THR A O 1
ATOM 761 N N . GLU A 1 97 ? -11.385 -4.457 5.995 1.00 96.88 97 GLU A N 1
ATOM 762 C CA . GLU A 1 97 ? -11.966 -4.154 4.691 1.00 96.88 97 GLU A CA 1
ATOM 763 C C . GLU A 1 97 ? -10.904 -3.635 3.717 1.00 96.88 97 GLU A C 1
ATOM 765 O O . GLU A 1 97 ? -10.797 -4.157 2.606 1.00 96.88 97 GLU A O 1
ATOM 770 N N . PHE A 1 98 ? -10.052 -2.700 4.152 1.00 97.06 98 PHE A N 1
ATOM 771 C CA . PHE A 1 98 ? -8.901 -2.269 3.359 1.00 97.06 98 PHE A CA 1
ATOM 772 C C . PHE A 1 98 ? -8.018 -3.463 2.966 1.00 97.06 98 PHE A C 1
ATOM 774 O O . PHE A 1 98 ? -7.696 -3.643 1.791 1.00 97.06 98 PHE A O 1
ATOM 781 N N . ALA A 1 99 ? -7.659 -4.317 3.931 1.00 95.12 99 ALA A N 1
ATOM 782 C CA . ALA A 1 99 ? -6.815 -5.488 3.697 1.00 95.12 99 ALA A CA 1
ATOM 783 C C . ALA A 1 99 ? -7.429 -6.486 2.698 1.00 95.12 99 ALA A C 1
ATOM 785 O O . ALA A 1 99 ? -6.701 -7.136 1.945 1.00 95.12 99 ALA A O 1
ATOM 786 N N . ALA A 1 100 ? -8.758 -6.613 2.671 1.00 94.62 100 ALA A N 1
ATOM 787 C CA . ALA A 1 100 ? -9.461 -7.488 1.737 1.00 94.62 100 ALA A CA 1
ATOM 788 C C . ALA A 1 100 ? -9.432 -6.967 0.289 1.00 94.62 100 ALA A C 1
ATOM 790 O O . ALA A 1 100 ? -9.462 -7.769 -0.642 1.00 94.62 100 ALA A O 1
ATOM 791 N N . GLN A 1 101 ? -9.367 -5.646 0.101 1.00 93.69 101 GLN A N 1
ATOM 792 C CA . GLN A 1 101 ? -9.385 -5.001 -1.216 1.00 93.69 101 GLN A CA 1
ATOM 793 C C . GLN A 1 101 ? -7.979 -4.684 -1.746 1.00 93.69 101 GLN A C 1
ATOM 795 O O . GLN A 1 101 ? -7.786 -4.561 -2.955 1.00 93.69 101 GLN A O 1
ATOM 800 N N . CYS A 1 102 ? -6.991 -4.551 -0.859 1.00 91.38 102 CYS A N 1
ATOM 801 C CA . CYS A 1 102 ? -5.641 -4.157 -1.230 1.00 91.38 102 CYS A CA 1
ATOM 802 C C . CYS A 1 102 ? -4.913 -5.261 -2.009 1.00 91.38 102 CYS A C 1
ATOM 804 O O . CYS A 1 102 ? -4.655 -6.352 -1.496 1.00 91.38 102 CYS A O 1
ATOM 806 N N . ALA A 1 103 ? -4.508 -4.941 -3.239 1.00 89.00 103 ALA A N 1
ATOM 807 C CA . ALA A 1 103 ? -3.703 -5.837 -4.066 1.00 89.00 103 ALA A CA 1
ATOM 808 C C . ALA A 1 103 ? -2.244 -5.950 -3.580 1.00 89.00 103 ALA A C 1
ATOM 810 O O . ALA A 1 103 ? -1.568 -6.929 -3.885 1.00 89.00 103 ALA A O 1
ATOM 811 N N . TRP A 1 104 ? -1.753 -4.971 -2.815 1.00 90.12 104 TRP A N 1
ATOM 812 C CA . TRP A 1 104 ? -0.364 -4.899 -2.364 1.00 90.12 104 TRP A CA 1
ATOM 813 C C . TRP A 1 104 ? -0.172 -5.624 -1.034 1.00 90.12 104 TRP A C 1
ATOM 815 O O . TRP A 1 104 ? -0.561 -5.126 0.022 1.00 90.12 104 TRP A O 1
ATOM 825 N N . LEU A 1 105 ? 0.498 -6.776 -1.073 1.00 88.75 105 LEU A N 1
ATOM 826 C CA . LEU A 1 105 ? 0.76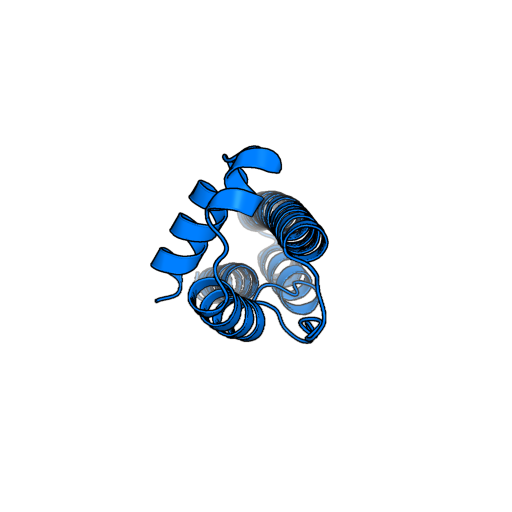2 -7.621 0.095 1.00 88.75 105 LEU A CA 1
ATOM 827 C C . LEU A 1 105 ? 1.424 -6.880 1.273 1.00 88.75 105 LEU A C 1
ATOM 829 O O . LEU A 1 105 ? 0.981 -7.100 2.400 1.00 88.75 105 LEU A O 1
ATOM 833 N N . PRO A 1 106 ? 2.422 -5.990 1.076 1.00 87.44 106 PRO A N 1
ATOM 834 C CA . PRO A 1 106 ? 2.996 -5.237 2.192 1.00 87.44 106 PRO A CA 1
ATOM 835 C C . PRO A 1 106 ? 1.971 -4.325 2.884 1.00 87.44 106 PRO A C 1
ATOM 837 O O . PRO A 1 106 ? 1.882 -4.309 4.108 1.00 87.44 106 PRO A O 1
ATOM 840 N N . LEU A 1 107 ? 1.164 -3.596 2.104 1.00 91.31 107 LEU A N 1
ATOM 841 C CA . LEU A 1 107 ? 0.164 -2.659 2.628 1.00 91.31 107 LEU A CA 1
ATOM 842 C C . LEU A 1 107 ? -0.987 -3.401 3.311 1.00 91.31 107 LEU A C 1
ATOM 844 O O . LEU A 1 107 ? -1.431 -3.010 4.390 1.00 91.31 107 LEU A O 1
ATOM 848 N N . LYS A 1 108 ? -1.411 -4.520 2.717 1.00 93.00 108 LYS A N 1
ATOM 849 C CA . LYS A 1 108 ? -2.343 -5.465 3.328 1.00 93.00 108 LYS A CA 1
ATOM 850 C C . LYS A 1 108 ? -1.836 -5.947 4.690 1.00 93.00 10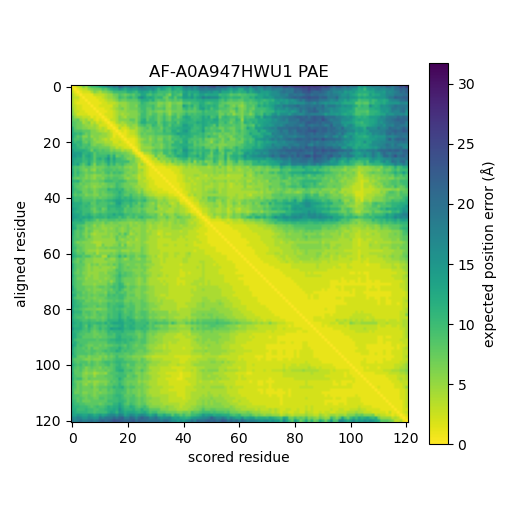8 LYS A C 1
ATOM 852 O O . LYS A 1 108 ? -2.575 -5.870 5.667 1.00 93.00 108 LYS A O 1
ATOM 857 N N . GLY A 1 109 ? -0.577 -6.379 4.769 1.00 90.94 109 GLY A N 1
ATOM 858 C CA . GLY A 1 109 ? 0.027 -6.856 6.015 1.00 90.94 109 GLY A CA 1
ATOM 859 C C . GLY A 1 109 ? 0.050 -5.796 7.122 1.00 90.94 109 GLY A C 1
ATOM 860 O O . GLY A 1 109 ? -0.213 -6.116 8.281 1.00 90.94 109 GLY A O 1
ATOM 861 N N . ILE A 1 110 ? 0.291 -4.526 6.775 1.00 93.75 110 ILE A N 1
ATOM 862 C CA . ILE A 1 110 ? 0.214 -3.408 7.731 1.00 93.75 110 ILE A CA 1
ATOM 863 C C . ILE A 1 110 ? -1.209 -3.273 8.286 1.00 93.75 110 ILE A C 1
ATOM 865 O O . ILE A 1 110 ? -1.389 -3.228 9.503 1.00 93.75 110 ILE A O 1
ATOM 869 N N . ALA A 1 111 ? -2.220 -3.251 7.416 1.00 95.06 111 ALA A N 1
ATOM 870 C CA . ALA A 1 111 ? -3.612 -3.117 7.840 1.00 95.06 111 ALA A CA 1
ATOM 871 C C . ALA A 1 111 ? -4.078 -4.293 8.717 1.00 95.06 111 ALA A C 1
ATOM 873 O O . ALA A 1 111 ? -4.722 -4.079 9.744 1.00 95.06 111 ALA A O 1
ATOM 874 N N . GLU A 1 112 ? -3.704 -5.528 8.369 1.00 95.38 112 GLU A N 1
ATOM 875 C CA . GLU A 1 112 ? -3.999 -6.720 9.177 1.00 95.38 112 GLU A CA 1
ATOM 876 C C . GLU A 1 112 ? -3.333 -6.657 10.560 1.00 95.38 112 GLU A C 1
ATOM 878 O O . GLU A 1 112 ? -3.971 -6.954 11.576 1.00 95.38 112 GLU A O 1
ATOM 883 N N . SER A 1 113 ? -2.069 -6.228 10.614 1.00 94.88 113 SER A N 1
ATOM 884 C CA . SER A 1 113 ? -1.330 -6.056 11.867 1.00 94.88 113 SER A CA 1
ATOM 885 C C . SER A 1 113 ? -1.986 -5.009 12.771 1.00 94.88 113 SER A C 1
ATOM 887 O O . SER A 1 113 ? -2.182 -5.252 13.963 1.00 94.88 113 SER A O 1
ATOM 889 N N . GLU A 1 114 ? -2.386 -3.865 12.216 1.00 93.69 114 GLU A N 1
ATOM 890 C CA . GLU A 1 114 ? -3.057 -2.804 12.973 1.00 93.69 114 GLU A CA 1
ATOM 891 C C . GLU A 1 114 ? -4.454 -3.224 13.455 1.00 93.69 114 GLU A C 1
ATOM 893 O O . GLU A 1 114 ? -4.806 -2.997 14.616 1.00 93.69 114 GLU A O 1
ATOM 898 N N . ALA A 1 115 ? -5.222 -3.945 12.632 1.00 93.75 115 ALA A N 1
ATOM 899 C CA . ALA A 1 115 ? -6.505 -4.510 13.050 1.00 93.75 115 ALA A CA 1
ATOM 900 C C . ALA A 1 115 ? -6.339 -5.478 14.237 1.00 93.75 115 ALA A C 1
ATOM 902 O O . ALA A 1 115 ? -7.130 -5.468 15.190 1.00 93.75 115 ALA A O 1
ATOM 903 N N . GLN A 1 116 ? -5.288 -6.302 14.211 1.00 92.94 116 GLN A N 1
ATOM 904 C CA . GLN A 1 116 ? -4.969 -7.225 15.295 1.00 92.94 116 GLN A CA 1
ATOM 905 C C . GLN A 1 116 ? -4.482 -6.492 16.554 1.00 92.94 116 GLN A C 1
ATOM 907 O O . GLN A 1 116 ? -4.878 -6.868 17.662 1.00 92.94 116 GLN A O 1
ATOM 912 N N . ARG A 1 117 ? -3.690 -5.421 16.405 1.00 92.06 117 ARG A N 1
ATOM 913 C CA . ARG A 1 117 ? -3.287 -4.550 17.519 1.00 92.06 117 ARG A CA 1
ATOM 914 C C . ARG A 1 117 ? -4.513 -3.995 18.227 1.00 92.06 117 ARG A C 1
ATOM 916 O O . ARG A 1 117 ? -4.615 -4.126 19.446 1.00 92.06 117 ARG A O 1
ATOM 923 N N . PHE A 1 118 ? -5.482 -3.471 17.477 1.00 88.69 118 PHE A N 1
ATOM 924 C CA . PHE A 1 118 ? -6.738 -3.011 18.056 1.00 88.69 118 PHE A CA 1
ATOM 925 C C . PHE A 1 118 ? -7.458 -4.127 18.790 1.00 88.69 118 PHE A C 1
ATOM 927 O O . PHE A 1 118 ? -7.819 -3.913 19.935 1.00 88.69 118 PHE A O 1
ATOM 934 N N . ARG A 1 119 ? -7.580 -5.339 18.236 1.00 83.81 119 ARG A N 1
ATOM 935 C CA . ARG A 1 119 ? -8.200 -6.474 18.947 1.00 83.81 119 ARG A CA 1
ATOM 936 C C . ARG A 1 119 ? -7.593 -6.715 20.337 1.00 83.81 119 ARG A C 1
ATOM 938 O O . ARG A 1 119 ? -8.352 -6.995 21.264 1.00 83.81 119 ARG A O 1
ATOM 945 N N . SER A 1 120 ? -6.274 -6.582 20.474 1.00 80.62 120 SER A N 1
ATOM 946 C CA . SER A 1 120 ? -5.528 -6.868 21.710 1.00 80.62 120 SER A CA 1
ATOM 947 C C . SER A 1 120 ? -5.570 -5.788 22.804 1.00 80.62 120 SER A C 1
ATOM 949 O O . SER A 1 120 ? -5.182 -6.090 23.930 1.00 80.62 120 SER A O 1
ATOM 951 N N . LEU A 1 121 ? -6.036 -4.571 22.491 1.00 71.12 121 LEU A N 1
ATOM 952 C CA . LEU A 1 121 ? -6.130 -3.425 23.415 1.00 71.12 121 LEU A CA 1
ATOM 953 C C . LEU A 1 121 ? -7.501 -3.320 24.083 1.00 71.12 121 LEU A C 1
ATOM 955 O O . LEU A 1 121 ? -7.563 -3.134 25.311 1.00 71.12 121 LEU A O 1
#

Solvent-accessible surface area (backbone atoms only — not comparable to full-atom values): 6605 Å² total; per-residue (Å²): 111,70,66,59,49,57,49,46,56,50,56,58,62,74,46,54,69,76,57,40,40,75,66,54,47,82,72,54,46,53,55,48,49,58,50,50,50,74,37,27,68,89,56,80,75,75,88,88,57,51,59,64,54,42,40,51,50,53,50,54,54,46,52,51,50,54,52,52,53,52,51,48,53,50,38,52,51,55,17,49,53,31,37,76,72,70,37,50,70,56,16,32,45,45,20,47,51,49,32,74,70,46,47,39,50,69,62,20,50,51,27,48,51,51,26,50,52,57,74,76,108

Sequence (121 aa):
MQDALIAWLREVGELPSSELVAQFDQSSDQRLRDLVAQCVVGLIVPDDLTAHEFAQWVHDIRHSHIEWNRALGQALLDAEDARANGHKNVAMHLLTEFAAQCAWLPLKGIAESEAQRFRSL

Secondary structure (DSSP, 8-state):
-HHHHHHHHHHHHHS-HHHHHHH--HHHHHHHHHHHHHHBTTPPPPTT--HHHHHHHHHHHHHHHHHHHHHHHHHHHHHHHHHHTT-HHHHHHHHHHHHHH--BHHHHHHHHHHHHHHHH-

Foldseek 3Di:
DLVVLVVVLVVLLVDDLVVQLVPDDPVNLVVNQVVVPVFFPPDDDDPDDDSSRSSVVSNVSSVLVVVLVVLLVVLQVVLVVCVVVVNLVVSLVSLCVSLVPGRTNVSSVVSNVVSVVSVVD

Nearest PDB structures (foldseek):
  5az7-assembly1_A  TM=6.991E-01  e=2.601E+00  Escherichia coli K-12
  2c5u-assembly2_B  TM=4.251E-01  e=2.454E+00  Tequatrovirus T4

Mean predicted aligned error: 6.81 Å

pLDDT: mean 82.49, std 12.51, range [48.84, 97.94]